P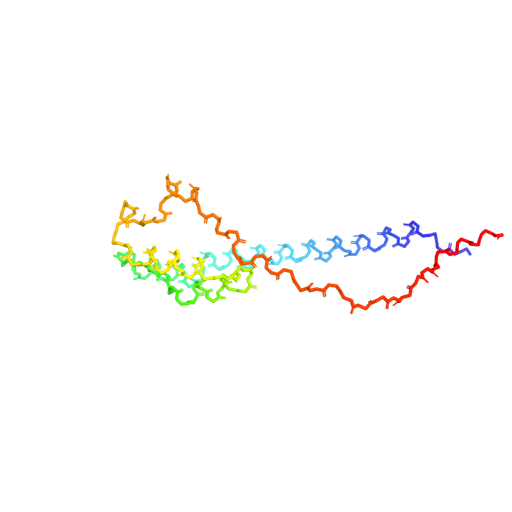rotein AF-A0AAE0EJX0-F1 (afdb_monomer_lite)

Organism: NCBI:txid43782

Sequence (123 aa):
MDASKWQFYRARNATREMIDGAVKKQHSKLREYAAKKGLIYAIVERFPYSEHRFCVKHMYNNFKAQHRGLLLKQILWGSAKAITEQNNPNNSRQANNHYDEDDQKLPDNKTSEVNGRIEEVES

pLDDT: mean 75.7, std 22.61, range [30.55, 95.94]

Radius of gyration: 25.67 Å; chains: 1; bounding box: 73×38×54 Å

Secondary structure (DSSP, 8-state):
-PPPHHHHHHHHHHHHHHHHHHHHHHHHHHHHHHHHHSHHHHHHHH-TTSPP---HHHHHHHHHTT---HHHHHHHHHHHH-SSGGG-TT-TTS-SS---GGG--PPPP--------------

Foldseek 3Di:
DDDDPVNVVVVVVVVVCVVVVVVVVVVVVVVVCCVCPNPVNVCCVVPVPDDDDDDLVVVCVVCCVPDPDPVVVCLSVQQVPQPDLVSRPCNPVPVPDDPDPPPPPDDDDDDDDDDDDDDDDDD

Structure (mmCIF, N/CA/C/O backbone):
data_AF-A0AAE0EJX0-F1
#
_entry.id   AF-A0AAE0EJX0-F1
#
loop_
_atom_site.group_PDB
_atom_site.id
_atom_site.type_symbol
_atom_site.label_atom_id
_atom_site.label_alt_id
_atom_site.label_comp_id
_atom_site.label_asym_id
_atom_site.label_entity_id
_atom_site.label_seq_id
_atom_site.pdbx_PDB_ins_code
_atom_site.Cartn_x
_atom_site.Cartn_y
_atom_site.Cartn_z
_atom_site.occupancy
_atom_site.B_iso_or_equiv
_atom_site.auth_seq_id
_atom_site.auth_comp_id
_atom_site.auth_asym_id
_atom_site.auth_atom_id
_atom_site.pdbx_PDB_model_num
ATOM 1 N N . MET A 1 1 ? 40.977 -16.160 -26.172 1.00 65.25 1 MET A N 1
ATOM 2 C CA . MET A 1 1 ? 40.863 -14.936 -25.355 1.00 65.25 1 MET A CA 1
ATOM 3 C C . MET A 1 1 ? 39.669 -15.135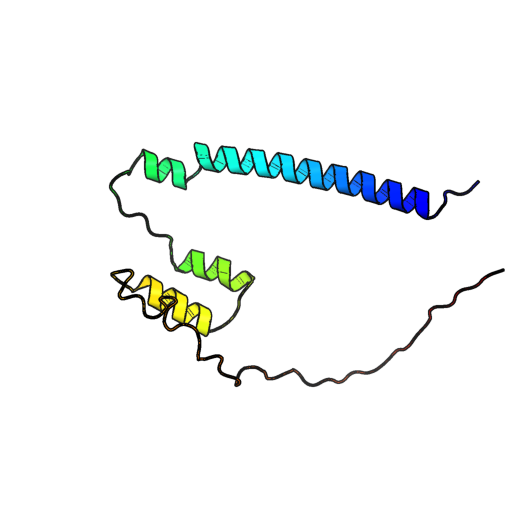 -24.451 1.00 65.25 1 MET A C 1
ATOM 5 O O . MET A 1 1 ? 38.564 -15.224 -24.973 1.00 65.25 1 MET A O 1
ATOM 9 N N . ASP A 1 2 ? 39.891 -15.275 -23.149 1.00 83.50 2 ASP A N 1
ATOM 10 C CA . ASP A 1 2 ? 38.795 -15.419 -22.193 1.00 83.50 2 ASP A CA 1
ATOM 11 C C . ASP A 1 2 ? 38.191 -14.062 -21.851 1.00 83.50 2 ASP A C 1
ATOM 13 O O . ASP A 1 2 ? 38.870 -13.031 -21.849 1.00 83.50 2 ASP A O 1
ATOM 17 N N . ALA A 1 3 ? 36.886 -14.061 -21.596 1.00 83.25 3 ALA A N 1
ATOM 18 C CA . ALA A 1 3 ? 36.181 -12.849 -21.229 1.00 83.25 3 ALA A CA 1
ATOM 19 C C . ALA A 1 3 ? 36.659 -12.348 -19.857 1.00 83.25 3 ALA A C 1
ATOM 21 O O . ALA A 1 3 ? 36.727 -13.093 -18.880 1.00 83.25 3 ALA A O 1
ATOM 22 N N . SER A 1 4 ? 36.957 -11.054 -19.773 1.00 93.44 4 SER A N 1
ATOM 23 C CA . SER A 1 4 ? 37.352 -10.404 -18.527 1.00 93.44 4 SER A CA 1
ATOM 24 C C . SER A 1 4 ? 36.198 -10.416 -17.524 1.00 93.44 4 SER A C 1
ATOM 26 O O . SER A 1 4 ? 35.030 -10.229 -17.880 1.00 93.44 4 SER A O 1
ATOM 28 N N . LYS A 1 5 ? 36.529 -10.509 -16.232 1.00 91.12 5 LYS A N 1
ATOM 29 C CA . LYS A 1 5 ? 35.597 -10.312 -15.108 1.00 91.12 5 LYS A CA 1
ATOM 30 C C . LYS A 1 5 ? 34.712 -9.070 -15.286 1.00 91.12 5 LYS A C 1
ATOM 32 O O . LYS A 1 5 ? 33.541 -9.078 -14.910 1.00 91.12 5 LYS A O 1
ATOM 37 N N . TRP A 1 6 ? 35.246 -8.015 -15.900 1.00 91.94 6 TRP A N 1
ATOM 38 C CA . TRP A 1 6 ? 34.506 -6.783 -16.158 1.00 91.94 6 TRP A CA 1
ATOM 39 C C . TRP A 1 6 ? 33.444 -6.927 -17.261 1.00 91.94 6 TRP A C 1
ATOM 41 O O . TRP A 1 6 ? 32.360 -6.352 -17.159 1.00 91.94 6 TRP A O 1
ATOM 51 N N . GLN A 1 7 ? 33.703 -7.745 -18.285 1.00 93.12 7 GLN A N 1
ATOM 52 C CA . GLN A 1 7 ? 32.710 -8.075 -19.312 1.00 93.12 7 GLN A CA 1
ATOM 53 C C . GLN A 1 7 ? 31.557 -8.884 -18.708 1.00 93.12 7 GLN A C 1
ATOM 55 O O . GLN A 1 7 ? 30.396 -8.556 -18.955 1.00 93.12 7 GLN A O 1
ATOM 60 N N . PHE A 1 8 ? 31.859 -9.852 -17.835 1.00 94.31 8 PHE A N 1
ATOM 61 C CA . PHE A 1 8 ? 30.837 -10.586 -17.081 1.00 94.31 8 PHE A CA 1
ATOM 62 C C . PHE A 1 8 ? 30.021 -9.675 -16.158 1.00 94.31 8 PHE A C 1
ATOM 64 O O . PHE A 1 8 ? 28.793 -9.763 -16.128 1.00 94.31 8 PHE A O 1
ATOM 71 N N . TYR A 1 9 ? 30.678 -8.760 -15.439 1.00 94.56 9 TYR A N 1
ATOM 72 C CA . TYR A 1 9 ? 29.998 -7.777 -14.597 1.00 94.56 9 TYR A CA 1
ATOM 73 C C . TYR A 1 9 ? 29.031 -6.902 -15.405 1.00 94.56 9 TYR A C 1
ATOM 75 O O . TYR A 1 9 ? 27.863 -6.776 -15.031 1.00 94.56 9 TYR A O 1
ATOM 83 N N . ARG A 1 10 ? 29.484 -6.344 -16.538 1.00 95.94 10 ARG A N 1
ATOM 84 C CA . ARG A 1 10 ? 28.630 -5.530 -17.415 1.00 95.94 10 ARG A CA 1
ATOM 85 C C . ARG A 1 10 ? 27.457 -6.323 -17.975 1.00 95.94 10 ARG A C 1
ATOM 87 O O . ARG A 1 10 ? 26.338 -5.825 -17.936 1.00 95.94 10 ARG A O 1
ATOM 94 N N . ALA A 1 11 ? 27.687 -7.549 -18.444 1.00 94.88 11 ALA A N 1
ATOM 95 C CA . ALA A 1 11 ? 26.624 -8.406 -18.963 1.00 94.88 11 ALA A CA 1
ATOM 96 C C . ALA A 1 11 ? 25.556 -8.706 -17.893 1.00 94.88 11 ALA A C 1
ATOM 98 O O . ALA A 1 11 ? 24.355 -8.593 -18.151 1.00 94.88 11 ALA A O 1
ATOM 99 N N . ARG A 1 12 ? 25.980 -9.014 -16.661 1.00 94.56 12 ARG A N 1
ATOM 100 C CA . ARG A 1 12 ? 25.071 -9.246 -15.529 1.00 94.56 12 ARG A CA 1
ATOM 101 C C . ARG A 1 12 ? 24.290 -7.990 -15.135 1.00 94.56 12 ARG A C 1
ATOM 103 O O . ARG A 1 12 ? 23.103 -8.075 -14.841 1.00 94.56 12 ARG A O 1
ATOM 110 N N . ASN A 1 13 ? 24.930 -6.824 -15.117 1.00 95.31 13 ASN A N 1
ATOM 111 C CA . ASN A 1 13 ? 24.236 -5.587 -14.766 1.00 95.31 13 ASN A CA 1
ATOM 112 C C . ASN A 1 13 ? 23.260 -5.146 -15.861 1.00 95.31 13 ASN A C 1
ATOM 114 O O . ASN A 1 13 ? 22.144 -4.761 -15.537 1.00 95.31 13 ASN A O 1
ATOM 118 N N . ALA A 1 14 ? 23.627 -5.275 -17.138 1.00 95.38 14 ALA A N 1
ATOM 119 C CA . ALA A 1 14 ? 22.739 -4.941 -18.248 1.00 95.38 14 ALA A CA 1
ATOM 120 C C . ALA A 1 14 ? 21.473 -5.815 -18.243 1.00 95.38 14 ALA A C 1
ATOM 122 O O . ALA A 1 14 ? 20.361 -5.306 -18.357 1.00 95.38 14 ALA A O 1
ATOM 123 N N . THR A 1 15 ? 21.623 -7.128 -18.043 1.00 93.00 15 THR A N 1
ATOM 124 C CA . THR A 1 15 ? 20.474 -8.044 -17.921 1.00 93.00 15 THR A CA 1
ATOM 125 C C . THR A 1 15 ? 19.614 -7.719 -16.701 1.00 93.00 15 THR A C 1
ATOM 127 O O . THR A 1 15 ? 18.388 -7.682 -16.813 1.00 93.00 15 THR A O 1
ATOM 130 N N . ARG A 1 16 ? 20.232 -7.398 -15.557 1.00 94.12 16 ARG A N 1
ATOM 131 C CA . ARG A 1 16 ? 19.513 -6.938 -14.362 1.00 94.12 16 ARG A CA 1
ATOM 132 C C . ARG A 1 16 ? 18.711 -5.665 -14.626 1.00 94.12 16 ARG A C 1
ATOM 134 O O . ARG A 1 16 ? 17.539 -5.618 -14.280 1.00 94.12 16 ARG A O 1
ATOM 141 N N . GLU A 1 17 ? 19.301 -4.663 -15.268 1.00 93.75 17 GLU A N 1
ATOM 142 C CA . GLU A 1 17 ? 18.612 -3.414 -15.612 1.00 93.75 17 GLU A CA 1
ATOM 143 C C . GLU A 1 17 ? 17.440 -3.641 -16.569 1.00 93.75 17 GLU A C 1
ATOM 145 O O . GLU A 1 17 ? 16.384 -3.028 -16.406 1.00 93.75 17 GLU A O 1
ATOM 150 N N . MET A 1 18 ? 17.588 -4.548 -17.538 1.00 93.38 18 MET A N 1
ATOM 151 C CA . MET A 1 18 ? 16.502 -4.922 -18.447 1.00 93.38 18 MET A CA 1
ATOM 152 C C . MET A 1 18 ? 15.338 -5.577 -17.697 1.00 93.38 18 MET A C 1
ATOM 154 O O . MET A 1 18 ? 14.184 -5.198 -17.915 1.00 93.38 18 MET A O 1
ATOM 158 N N . ILE A 1 19 ? 15.630 -6.518 -16.794 1.00 92.75 19 ILE A N 1
ATOM 159 C CA . ILE A 1 19 ? 14.621 -7.198 -15.972 1.00 92.75 19 ILE A CA 1
ATOM 160 C C . ILE A 1 19 ? 13.950 -6.197 -15.027 1.00 92.75 19 ILE A C 1
ATOM 162 O O . ILE A 1 19 ? 12.728 -6.051 -15.053 1.00 92.75 19 ILE A O 1
ATOM 166 N N . ASP A 1 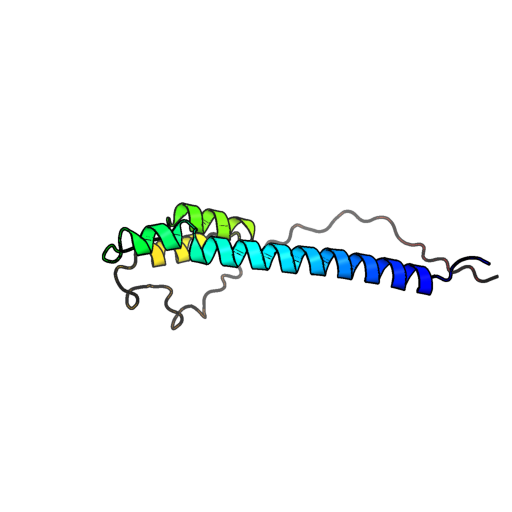20 ? 14.733 -5.450 -14.249 1.00 92.25 20 ASP A N 1
ATOM 167 C CA . ASP A 1 20 ? 14.224 -4.471 -13.285 1.00 92.25 20 ASP A CA 1
ATOM 168 C C . ASP A 1 20 ? 13.409 -3.377 -13.993 1.00 92.25 20 ASP A C 1
ATOM 170 O O . ASP A 1 20 ? 12.346 -2.965 -13.519 1.00 92.25 20 ASP A O 1
ATOM 174 N N . GLY A 1 21 ? 13.866 -2.920 -15.161 1.00 90.75 21 GLY A N 1
ATOM 175 C CA . GLY A 1 21 ? 13.158 -1.961 -16.002 1.00 90.75 21 GLY A CA 1
ATOM 176 C C . GLY A 1 21 ? 11.828 -2.503 -16.530 1.00 90.75 21 GLY A C 1
ATOM 177 O O . GLY A 1 21 ? 10.821 -1.788 -16.505 1.00 90.75 21 GLY A O 1
ATOM 178 N N . ALA A 1 22 ? 11.790 -3.763 -16.971 1.00 92.94 22 ALA A N 1
ATOM 179 C CA . ALA A 1 22 ? 10.561 -4.422 -17.407 1.00 92.94 22 ALA A CA 1
ATOM 180 C C . ALA A 1 22 ? 9.561 -4.584 -16.251 1.00 92.94 22 ALA A C 1
ATOM 182 O O . ALA A 1 22 ? 8.396 -4.205 -16.402 1.00 92.94 22 ALA A O 1
ATOM 183 N N . VAL A 1 23 ? 10.023 -5.035 -15.079 1.00 93.38 23 VAL A N 1
ATOM 184 C CA . VAL A 1 23 ? 9.200 -5.172 -13.865 1.00 93.38 23 VAL A CA 1
ATOM 185 C C . VAL A 1 23 ? 8.615 -3.824 -13.454 1.00 93.38 23 VAL A C 1
ATOM 187 O O . VAL A 1 23 ? 7.412 -3.721 -13.217 1.00 93.38 23 VAL A O 1
ATOM 190 N N . LYS A 1 24 ? 9.425 -2.757 -13.434 1.00 91.31 24 LYS A N 1
ATOM 191 C CA . LYS A 1 24 ? 8.948 -1.398 -13.124 1.00 91.31 24 LYS A CA 1
ATOM 192 C C . LYS A 1 24 ? 7.852 -0.945 -14.090 1.00 91.31 24 LYS A C 1
ATOM 194 O O . LYS A 1 24 ? 6.821 -0.437 -13.646 1.00 91.31 24 LYS A O 1
ATOM 199 N N . LYS A 1 25 ? 8.032 -1.164 -15.398 1.00 93.06 25 LYS A N 1
ATOM 200 C CA . LYS A 1 25 ? 7.025 -0.825 -16.421 1.00 93.06 25 LYS A CA 1
ATOM 201 C C . LYS A 1 25 ? 5.731 -1.621 -16.235 1.00 93.06 25 LYS A C 1
ATOM 203 O O . LYS A 1 25 ? 4.649 -1.043 -16.307 1.00 93.06 25 LYS A O 1
ATOM 208 N N . GLN A 1 26 ? 5.823 -2.925 -15.982 1.00 94.06 26 GLN A N 1
ATOM 209 C CA . GLN A 1 26 ? 4.655 -3.776 -15.731 1.00 94.06 26 GLN A CA 1
ATOM 210 C C . GLN A 1 26 ? 3.914 -3.352 -14.462 1.00 94.06 26 GLN A C 1
ATOM 212 O O . GLN A 1 26 ? 2.695 -3.182 -14.484 1.00 94.06 26 GLN A O 1
ATOM 217 N N . HIS A 1 27 ? 4.648 -3.116 -13.376 1.00 94.25 27 HIS A N 1
ATOM 218 C CA . HIS A 1 27 ? 4.065 -2.696 -12.111 1.00 94.25 27 HIS A CA 1
ATOM 219 C C . HIS A 1 27 ? 3.379 -1.328 -12.228 1.00 94.25 27 HIS A C 1
ATOM 221 O O . HIS A 1 27 ? 2.281 -1.151 -11.704 1.00 94.25 27 HIS A O 1
ATOM 227 N N . SER A 1 28 ? 3.964 -0.388 -12.978 1.00 94.12 28 SER A N 1
ATOM 228 C CA . SER A 1 28 ? 3.344 0.908 -13.276 1.00 94.12 28 SER A CA 1
ATOM 229 C C . SER A 1 28 ? 2.002 0.754 -14.000 1.00 94.12 28 SER A C 1
ATOM 231 O O . SER A 1 28 ? 1.005 1.315 -13.546 1.00 94.12 28 SER A O 1
ATOM 233 N N . LYS A 1 29 ? 1.939 -0.078 -15.048 1.00 94.31 29 LYS A N 1
ATOM 234 C CA . LYS A 1 29 ? 0.685 -0.363 -15.766 1.00 94.31 29 LYS A CA 1
ATOM 235 C C . LYS A 1 29 ? -0.370 -0.995 -14.860 1.00 94.31 29 LYS A C 1
ATOM 237 O O . LYS A 1 29 ? -1.530 -0.593 -14.890 1.00 94.31 29 LYS A O 1
ATOM 242 N N . LEU A 1 30 ? 0.027 -1.965 -14.034 1.00 93.31 30 LEU A N 1
ATOM 243 C CA . LEU A 1 30 ? -0.889 -2.623 -13.103 1.00 93.31 30 LEU A CA 1
ATOM 244 C C . LEU A 1 30 ? -1.442 -1.637 -12.065 1.00 93.31 30 LEU A C 1
ATOM 246 O O . LEU A 1 30 ? -2.636 -1.656 -11.775 1.00 93.31 30 LEU A O 1
ATOM 250 N N . ARG A 1 31 ? -0.591 -0.749 -11.535 1.00 92.19 31 ARG A N 1
ATOM 251 C CA . ARG A 1 31 ? -0.996 0.312 -10.601 1.00 92.19 31 ARG A CA 1
ATOM 252 C C . ARG A 1 31 ? -1.983 1.278 -11.240 1.00 92.19 31 ARG A C 1
ATOM 254 O O . ARG A 1 31 ? -2.990 1.598 -10.616 1.00 92.19 31 ARG A O 1
ATOM 261 N N . GLU A 1 32 ? -1.726 1.708 -12.471 1.00 94.25 32 GLU A N 1
ATOM 262 C CA . GLU A 1 32 ? -2.635 2.588 -13.207 1.00 94.25 32 GLU A CA 1
ATOM 263 C C . GLU A 1 32 ? -3.995 1.920 -13.452 1.00 94.25 32 GLU A C 1
ATOM 265 O O . GLU A 1 32 ? -5.042 2.526 -13.219 1.00 94.25 32 GLU A O 1
ATOM 270 N N . TYR A 1 33 ? -3.992 0.649 -13.857 1.00 93.12 33 TYR A N 1
ATOM 271 C CA . TYR A 1 33 ? -5.218 -0.120 -14.037 1.00 93.12 33 TYR A CA 1
ATOM 272 C C . TYR A 1 33 ? -6.002 -0.250 -12.726 1.00 93.12 33 TYR A C 1
ATOM 274 O O . TYR A 1 33 ? -7.189 0.064 -12.686 1.00 93.12 33 TYR A O 1
ATOM 282 N N . ALA A 1 34 ? -5.345 -0.647 -11.632 1.00 92.69 34 ALA A N 1
ATOM 283 C CA . ALA A 1 34 ? -5.981 -0.770 -10.323 1.00 92.69 34 ALA A CA 1
ATOM 284 C C . ALA A 1 34 ? -6.542 0.570 -9.814 1.00 92.69 34 ALA A C 1
ATOM 286 O O . ALA A 1 34 ? -7.591 0.588 -9.174 1.00 92.69 34 ALA A O 1
ATOM 287 N N . ALA A 1 35 ? -5.899 1.695 -10.133 1.00 89.94 35 ALA A N 1
ATOM 288 C CA . ALA A 1 35 ? -6.410 3.018 -9.784 1.00 89.94 35 ALA A CA 1
ATOM 289 C C . ALA A 1 35 ? -7.686 3.390 -10.561 1.00 89.94 35 ALA A C 1
ATOM 291 O O . ALA A 1 35 ? -8.551 4.067 -10.016 1.00 89.94 35 ALA A O 1
ATOM 292 N N . LYS A 1 36 ? -7.818 2.942 -11.817 1.00 91.88 36 LYS A N 1
ATOM 293 C CA . LYS A 1 36 ? -8.956 3.270 -12.699 1.00 91.88 36 LYS A CA 1
ATOM 294 C C . LYS A 1 36 ? -10.084 2.237 -12.692 1.00 91.88 36 LYS A C 1
ATOM 296 O O . LYS A 1 36 ? -11.182 2.540 -13.144 1.00 91.88 36 LYS A O 1
ATOM 301 N N . LYS A 1 37 ? -9.791 0.993 -12.310 1.00 92.00 37 LYS A N 1
ATOM 302 C CA . LYS A 1 37 ? -10.688 -0.171 -12.447 1.00 92.00 37 LYS A CA 1
ATOM 303 C C . LYS A 1 37 ? -10.645 -1.121 -11.247 1.00 92.00 37 LYS A C 1
ATOM 305 O O . LYS A 1 37 ? -11.277 -2.171 -11.275 1.00 92.00 37 LYS A O 1
ATOM 310 N N . GLY A 1 38 ? -9.872 -0.800 -10.212 1.00 92.12 38 GLY A N 1
ATOM 311 C CA . GLY A 1 38 ? -9.747 -1.636 -9.022 1.00 92.12 38 GLY A CA 1
ATOM 312 C C . GLY A 1 38 ? -10.896 -1.460 -8.034 1.00 92.12 38 GLY A C 1
ATOM 313 O O . GLY A 1 38 ? -11.770 -0.610 -8.188 1.00 92.12 38 GLY A O 1
ATOM 314 N N . LEU A 1 39 ? -10.856 -2.265 -6.972 1.00 90.38 39 LEU A N 1
ATOM 315 C CA . LEU A 1 39 ? -11.914 -2.333 -5.964 1.00 90.38 39 LEU A CA 1
ATOM 316 C C . LEU A 1 39 ? -12.192 -0.979 -5.295 1.00 90.38 39 LEU A C 1
ATOM 318 O O . LEU A 1 39 ? -13.348 -0.605 -5.141 1.00 90.38 39 LEU A O 1
ATOM 322 N N . ILE A 1 40 ? -11.144 -0.231 -4.933 1.00 90.81 40 ILE A N 1
ATOM 323 C CA . ILE A 1 40 ? -11.293 1.091 -4.303 1.00 90.81 40 ILE A CA 1
ATOM 324 C C . ILE A 1 40 ? -12.036 2.046 -5.241 1.00 90.81 40 ILE A C 1
ATOM 326 O O . ILE A 1 40 ? -12.970 2.714 -4.811 1.00 90.81 40 ILE A O 1
ATOM 330 N N . TYR A 1 41 ? -11.661 2.067 -6.523 1.00 93.50 41 TYR A N 1
ATOM 331 C CA . TYR A 1 41 ? -12.328 2.894 -7.524 1.00 93.50 41 TYR A CA 1
ATOM 332 C C . TYR A 1 41 ? -13.811 2.528 -7.649 1.00 93.50 41 TYR A C 1
ATOM 334 O O . TYR A 1 41 ? -14.665 3.399 -7.530 1.00 93.50 41 TYR A O 1
ATOM 342 N N . ALA A 1 42 ? -14.120 1.236 -7.797 1.00 94.12 42 ALA A N 1
ATOM 343 C CA . ALA A 1 42 ? -15.496 0.762 -7.934 1.00 94.12 42 ALA A CA 1
ATOM 344 C C . ALA A 1 42 ? -16.364 1.095 -6.707 1.00 94.12 42 ALA A C 1
ATOM 346 O O . ALA A 1 42 ? -17.534 1.449 -6.849 1.00 94.12 42 ALA A O 1
ATOM 347 N N . ILE A 1 43 ? -15.797 1.004 -5.501 1.00 92.56 43 ILE A N 1
ATOM 348 C CA . ILE A 1 43 ? -16.491 1.361 -4.260 1.00 92.56 43 ILE A CA 1
ATOM 349 C C . ILE A 1 43 ? -16.806 2.861 -4.228 1.00 92.56 43 ILE A C 1
ATOM 351 O O . ILE A 1 43 ? -17.945 3.228 -3.954 1.00 92.56 43 ILE A O 1
ATOM 355 N N . VAL A 1 44 ? -15.831 3.719 -4.543 1.00 92.06 44 VAL A N 1
ATOM 356 C CA . VAL A 1 44 ? -16.024 5.179 -4.560 1.00 92.06 44 VAL A CA 1
ATOM 357 C C . VAL A 1 44 ? -17.032 5.594 -5.633 1.00 92.06 44 VAL A C 1
ATOM 359 O O . VAL A 1 44 ? -17.881 6.439 -5.376 1.00 92.06 44 VAL A O 1
ATOM 362 N N . GLU A 1 45 ? -16.976 4.975 -6.813 1.00 93.94 45 GLU A N 1
ATOM 363 C CA . GLU A 1 45 ? -17.892 5.259 -7.921 1.00 93.94 45 GLU A CA 1
ATOM 364 C C . GLU A 1 45 ? -19.339 4.874 -7.584 1.00 93.94 45 GLU A C 1
ATOM 366 O O . GLU A 1 45 ? -20.268 5.635 -7.850 1.00 93.94 45 GLU A O 1
ATOM 371 N N . ARG A 1 46 ? -19.552 3.690 -6.996 1.00 94.94 46 ARG A N 1
ATOM 372 C CA . ARG A 1 46 ? -20.905 3.170 -6.738 1.00 94.94 46 ARG A CA 1
ATOM 373 C C . ARG A 1 46 ? -21.491 3.621 -5.405 1.00 94.94 46 ARG A C 1
ATOM 375 O O . ARG A 1 46 ? -22.713 3.667 -5.286 1.00 94.94 46 ARG A O 1
ATOM 382 N N . PHE A 1 47 ? -20.650 3.950 -4.428 1.00 94.62 47 PHE A N 1
ATOM 383 C CA . PHE A 1 47 ? -21.050 4.332 -3.072 1.00 94.62 47 PHE A CA 1
ATOM 384 C C . PHE A 1 47 ? -20.302 5.595 -2.601 1.00 94.62 47 PHE A C 1
ATOM 386 O O . PHE A 1 47 ? -19.560 5.548 -1.615 1.00 94.62 47 PHE A O 1
ATOM 393 N N . PRO A 1 48 ? -20.493 6.746 -3.275 1.00 93.44 48 PRO A N 1
ATOM 394 C CA . PRO A 1 48 ? -19.708 7.958 -3.021 1.00 93.44 48 PRO A CA 1
ATOM 395 C C . PRO A 1 48 ? -19.954 8.591 -1.643 1.00 93.44 48 PRO A C 1
ATOM 397 O O . PRO A 1 48 ? -19.086 9.290 -1.131 1.00 93.44 48 PRO A O 1
ATOM 400 N N . TYR A 1 49 ? -21.115 8.344 -1.032 1.00 94.38 49 TYR A N 1
ATOM 401 C CA . TYR A 1 49 ? -21.506 8.942 0.254 1.00 94.38 49 TYR A CA 1
ATOM 402 C C . TYR A 1 49 ? -21.355 7.997 1.448 1.00 94.38 49 TYR A C 1
ATOM 404 O O . TYR A 1 49 ? -21.681 8.364 2.573 1.00 94.38 49 TYR A O 1
ATOM 412 N N . SER A 1 50 ? -20.923 6.758 1.217 1.00 91.06 50 SER A N 1
ATOM 413 C CA . SER A 1 50 ? -20.719 5.796 2.299 1.00 91.06 50 SER A CA 1
ATOM 414 C C . SER A 1 50 ? -19.357 6.007 2.948 1.00 91.06 50 SER A C 1
ATOM 416 O O . SER A 1 50 ? -18.360 6.210 2.258 1.00 91.06 50 SER A O 1
ATOM 418 N N . GLU A 1 51 ? -19.297 5.919 4.277 1.00 86.31 51 GLU A N 1
ATOM 419 C CA . GLU A 1 51 ? -18.012 5.834 4.966 1.00 86.31 51 GLU A CA 1
ATOM 420 C C . GLU A 1 51 ? -17.323 4.513 4.616 1.00 86.31 51 GLU A C 1
ATOM 422 O O . GLU A 1 51 ? -17.855 3.428 4.861 1.00 86.31 51 GLU A O 1
ATOM 427 N N . HIS A 1 52 ? -16.104 4.601 4.086 1.00 85.31 52 HIS A N 1
ATOM 428 C CA . HIS A 1 52 ? -15.301 3.434 3.731 1.00 85.31 52 HIS A CA 1
ATOM 429 C C . HIS A 1 52 ? -14.227 3.201 4.787 1.00 85.31 52 HIS A C 1
ATOM 431 O O . HIS A 1 52 ? -13.364 4.048 5.010 1.00 85.31 52 HIS A O 1
ATOM 437 N N . ARG A 1 53 ? -14.257 2.032 5.437 1.00 86.06 53 ARG A N 1
ATOM 438 C CA . ARG A 1 53 ? -13.258 1.629 6.438 1.00 86.06 53 ARG A CA 1
ATOM 439 C C . ARG A 1 53 ? -12.536 0.368 5.986 1.00 86.06 53 ARG A C 1
ATOM 441 O O . ARG A 1 53 ? -13.161 -0.605 5.566 1.00 86.06 53 ARG A O 1
ATOM 448 N N . PHE A 1 54 ? -11.210 0.356 6.113 1.00 86.62 54 PHE A N 1
ATOM 449 C CA . PHE A 1 54 ? -10.441 -0.867 5.904 1.00 86.62 54 PHE A CA 1
ATOM 450 C C . PHE A 1 54 ? -10.690 -1.849 7.046 1.00 86.62 54 PHE A C 1
ATOM 452 O O . PHE A 1 54 ? -10.730 -1.481 8.221 1.00 86.62 54 PHE A O 1
ATOM 459 N N . CYS A 1 55 ? -10.815 -3.131 6.707 1.00 90.62 55 CYS A N 1
ATOM 460 C CA . CYS A 1 55 ? -10.926 -4.170 7.717 1.00 90.62 55 CYS A CA 1
ATOM 461 C C . CYS A 1 55 ? -9.623 -4.248 8.524 1.00 90.62 55 CYS A C 1
ATOM 463 O O . CYS A 1 55 ? -8.580 -4.668 8.019 1.00 90.62 55 CYS A O 1
ATOM 465 N N . VAL A 1 56 ? -9.705 -3.894 9.804 1.00 91.31 56 VAL A N 1
ATOM 466 C CA . VAL A 1 56 ? -8.567 -3.837 10.734 1.00 91.31 56 VAL A CA 1
ATOM 467 C C . VAL A 1 56 ? -7.852 -5.182 10.845 1.00 91.31 56 VAL A C 1
ATOM 469 O O . VAL A 1 56 ? -6.632 -5.225 10.958 1.00 91.31 56 VAL A O 1
ATOM 472 N N . LYS A 1 57 ? -8.588 -6.296 10.730 1.00 92.38 57 LYS A N 1
ATOM 473 C CA . LYS A 1 57 ? -8.010 -7.647 10.703 1.00 92.38 57 LYS A CA 1
ATOM 474 C C . LYS A 1 57 ? -7.079 -7.843 9.501 1.00 92.38 57 LYS A C 1
ATOM 476 O O . LYS A 1 57 ? -5.969 -8.338 9.671 1.00 92.38 57 LYS A O 1
ATOM 481 N N . HIS A 1 58 ? -7.510 -7.437 8.305 1.00 92.75 58 HIS A N 1
ATOM 482 C CA . HIS A 1 58 ? -6.675 -7.519 7.103 1.00 92.75 58 HIS A CA 1
ATOM 483 C C . HIS A 1 58 ? -5.480 -6.571 7.198 1.00 92.75 58 HIS A C 1
ATOM 485 O O . HIS A 1 58 ? -4.359 -6.967 6.896 1.00 92.75 58 HIS A O 1
ATOM 491 N N . MET A 1 59 ? -5.703 -5.355 7.700 1.00 91.81 59 MET A N 1
ATOM 492 C CA . MET A 1 59 ? -4.636 -4.382 7.919 1.00 91.81 59 MET A CA 1
ATOM 493 C C . MET A 1 59 ? -3.573 -4.917 8.891 1.00 91.81 59 MET A C 1
ATOM 495 O O . MET A 1 59 ? -2.384 -4.870 8.586 1.00 91.81 59 MET A O 1
ATOM 499 N N . TYR A 1 60 ? -3.989 -5.526 10.005 1.00 92.69 60 TYR A N 1
ATOM 500 C CA . TYR A 1 60 ? -3.086 -6.178 10.953 1.00 92.69 60 TYR A CA 1
ATOM 501 C C . TYR A 1 60 ? -2.300 -7.323 10.315 1.00 92.69 60 TYR A C 1
ATOM 503 O O . TYR A 1 60 ? -1.090 -7.401 10.496 1.00 92.69 60 TYR A O 1
ATOM 511 N N . ASN A 1 61 ? -2.964 -8.204 9.561 1.00 92.38 61 ASN A N 1
ATOM 512 C CA . ASN A 1 61 ? -2.299 -9.340 8.921 1.00 92.38 61 ASN A CA 1
ATOM 513 C C . ASN A 1 61 ? -1.231 -8.887 7.915 1.00 92.38 61 ASN A C 1
ATOM 515 O O . ASN A 1 61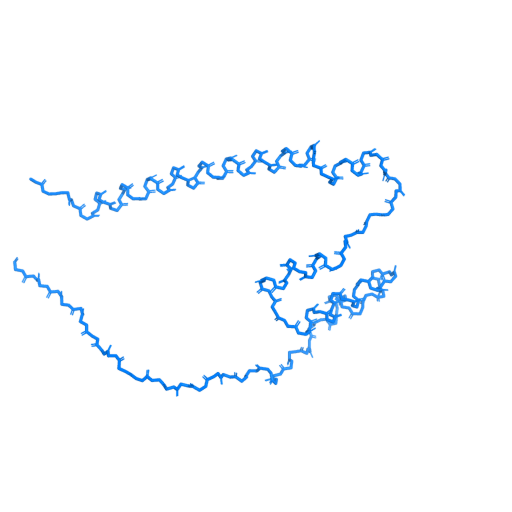 ? -0.158 -9.487 7.868 1.00 92.38 61 ASN A O 1
ATOM 519 N N . ASN A 1 62 ? -1.491 -7.802 7.177 1.00 90.50 62 ASN A N 1
ATOM 520 C CA . ASN A 1 62 ? -0.512 -7.197 6.274 1.00 90.50 62 ASN A CA 1
ATOM 521 C C . ASN A 1 62 ? 0.693 -6.643 7.044 1.00 90.50 62 ASN A C 1
ATOM 523 O O . ASN A 1 62 ? 1.833 -6.923 6.685 1.00 90.50 62 ASN A O 1
ATOM 527 N N . PHE A 1 63 ? 0.455 -5.903 8.131 1.00 88.81 63 PHE A N 1
ATOM 528 C CA . PHE A 1 63 ? 1.540 -5.339 8.933 1.00 88.81 63 PHE A CA 1
ATOM 529 C C . PHE A 1 63 ? 2.344 -6.405 9.684 1.00 88.81 63 PHE A C 1
ATOM 531 O O . PHE A 1 63 ? 3.569 -6.328 9.710 1.00 88.81 63 PHE A O 1
ATOM 538 N N . LYS A 1 64 ? 1.690 -7.442 10.222 1.00 89.50 64 LYS A N 1
ATOM 539 C CA . LYS A 1 64 ? 2.328 -8.539 10.972 1.00 89.50 64 LYS A CA 1
ATOM 540 C C . LYS A 1 64 ? 3.382 -9.290 10.152 1.00 89.50 64 LYS A C 1
ATOM 542 O O . LYS A 1 64 ? 4.298 -9.880 10.727 1.00 89.50 64 LYS A O 1
ATOM 547 N N . ALA A 1 65 ? 3.262 -9.283 8.824 1.00 88.94 65 ALA A N 1
ATOM 548 C CA . ALA A 1 65 ? 4.247 -9.897 7.941 1.00 88.94 65 ALA A CA 1
ATOM 549 C C . ALA A 1 65 ? 5.639 -9.248 8.069 1.00 88.94 65 ALA A C 1
ATOM 551 O O . ALA A 1 65 ? 6.637 -9.955 7.956 1.00 88.94 65 ALA A O 1
ATOM 552 N N . GLN A 1 66 ? 5.702 -7.940 8.344 1.00 88.31 66 GLN A N 1
ATOM 553 C CA . GLN A 1 66 ? 6.948 -7.159 8.401 1.00 88.31 66 GLN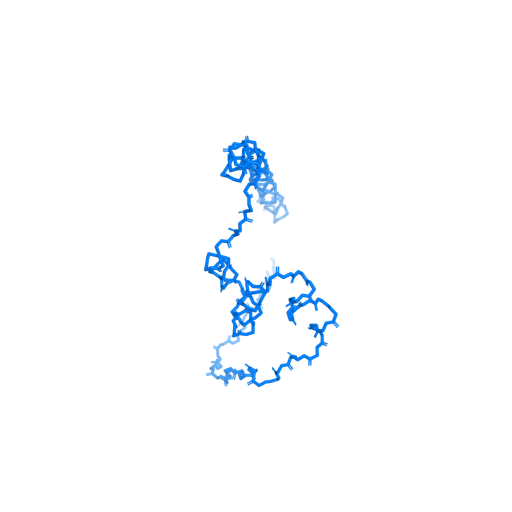 A CA 1
ATOM 554 C C . GLN A 1 66 ? 7.255 -6.614 9.803 1.00 88.31 66 GLN A C 1
ATOM 556 O O . GLN A 1 66 ? 8.414 -6.534 10.195 1.00 88.31 66 GLN A O 1
ATOM 561 N N . HIS A 1 67 ? 6.225 -6.294 10.583 1.00 84.19 67 HIS A N 1
ATOM 562 C CA . HIS A 1 67 ? 6.329 -5.727 11.922 1.00 84.19 67 HIS A CA 1
ATOM 563 C C . HIS A 1 67 ? 5.564 -6.621 12.897 1.00 84.19 67 HIS A C 1
ATOM 565 O O . HIS A 1 67 ? 4.334 -6.649 12.923 1.00 84.19 67 HIS A O 1
ATOM 571 N N . ARG A 1 68 ? 6.295 -7.404 13.690 1.00 84.12 68 ARG A N 1
ATOM 572 C CA . ARG A 1 68 ? 5.717 -8.270 14.726 1.00 84.12 68 ARG A CA 1
ATOM 573 C C . ARG A 1 68 ? 5.802 -7.548 16.067 1.00 84.12 68 ARG A C 1
ATOM 575 O O . ARG A 1 68 ? 6.791 -6.883 16.331 1.00 84.12 68 ARG A O 1
ATOM 582 N N . GLY A 1 69 ? 4.774 -7.679 16.900 1.00 87.62 69 GLY A N 1
ATOM 583 C CA . GLY A 1 69 ? 4.790 -7.108 18.247 1.00 87.62 69 GLY A CA 1
ATOM 584 C C . GLY A 1 69 ? 3.399 -6.858 18.813 1.00 87.62 69 GLY A C 1
ATOM 585 O O . GLY A 1 69 ? 2.428 -6.661 18.071 1.00 87.62 69 GLY A O 1
ATOM 586 N N . LEU A 1 70 ? 3.307 -6.878 20.143 1.00 87.00 70 LEU A N 1
ATOM 587 C CA . LEU A 1 70 ? 2.081 -6.564 20.874 1.00 87.00 70 LEU A CA 1
ATOM 588 C C . LEU A 1 70 ? 1.717 -5.081 20.733 1.00 87.00 70 LEU A C 1
ATOM 590 O O . LEU A 1 70 ? 0.548 -4.770 20.502 1.00 87.00 70 LEU A O 1
ATOM 594 N N . LEU A 1 71 ? 2.722 -4.202 20.755 1.00 87.31 71 LEU A N 1
ATOM 595 C CA . LEU A 1 71 ? 2.556 -2.758 20.613 1.00 87.31 71 LEU A CA 1
ATOM 596 C C . LEU A 1 71 ? 1.819 -2.386 19.320 1.00 87.31 71 LEU A C 1
ATOM 598 O O . LEU A 1 71 ? 0.816 -1.679 19.357 1.00 87.31 71 LEU A O 1
ATOM 602 N N . LEU A 1 72 ? 2.225 -2.948 18.175 1.00 88.75 72 LEU A N 1
ATOM 603 C CA . LEU A 1 72 ? 1.538 -2.724 16.898 1.00 88.75 72 LEU A CA 1
ATOM 604 C C . LEU A 1 72 ? 0.066 -3.140 16.958 1.00 88.75 72 LEU A C 1
ATOM 606 O O . LEU A 1 72 ? -0.807 -2.439 16.451 1.00 88.75 72 LEU A O 1
ATOM 610 N N . LYS A 1 73 ? -0.221 -4.286 17.582 1.00 89.12 73 LYS A N 1
ATOM 611 C CA . LYS A 1 73 ? -1.593 -4.771 17.750 1.00 89.12 73 LYS A CA 1
ATOM 612 C C . LYS A 1 73 ? -2.399 -3.802 18.621 1.00 89.12 73 LYS A C 1
ATOM 614 O O . LYS A 1 73 ? -3.521 -3.467 18.250 1.00 89.12 73 LYS A O 1
ATOM 619 N N . GLN A 1 74 ? -1.848 -3.356 19.748 1.00 89.31 74 GLN A N 1
ATOM 620 C CA . GLN A 1 74 ? -2.503 -2.420 20.665 1.00 89.31 74 GLN A CA 1
ATOM 621 C C . GLN A 1 74 ? -2.766 -1.068 19.998 1.00 89.31 74 GLN A C 1
ATOM 623 O O . GLN A 1 74 ? -3.903 -0.599 20.026 1.00 89.31 74 GLN A O 1
ATOM 628 N N . ILE A 1 75 ? -1.761 -0.500 19.326 1.00 88.88 75 ILE A N 1
ATOM 629 C CA . ILE A 1 75 ? -1.877 0.770 18.604 1.00 88.88 75 ILE A CA 1
ATOM 630 C C . ILE A 1 75 ? -2.960 0.666 17.529 1.00 88.88 75 ILE A C 1
ATOM 632 O O . ILE A 1 75 ? -3.897 1.462 17.501 1.00 88.88 75 ILE A O 1
ATOM 636 N N . LEU A 1 76 ? -2.890 -0.361 16.681 1.00 90.38 76 LEU A N 1
ATOM 637 C CA . LEU A 1 76 ? -3.826 -0.531 15.575 1.00 90.38 76 LEU A CA 1
ATOM 638 C C . LEU A 1 76 ? -5.273 -0.703 16.061 1.00 90.38 76 LEU A C 1
ATOM 640 O O . LEU A 1 76 ? -6.185 -0.090 15.508 1.00 90.38 76 LEU A O 1
ATOM 644 N N . TRP A 1 77 ? -5.496 -1.510 17.103 1.00 90.38 77 TRP A N 1
ATOM 645 C CA . TRP A 1 77 ? -6.832 -1.695 17.675 1.00 90.38 77 TRP A CA 1
ATOM 646 C C . TRP A 1 77 ? -7.331 -0.467 18.434 1.00 90.38 77 TRP A C 1
ATOM 648 O O . TRP A 1 77 ? -8.528 -0.188 18.385 1.00 90.38 77 TRP A O 1
ATOM 658 N N . GLY A 1 78 ? -6.446 0.265 19.112 1.00 89.75 78 GLY A N 1
ATOM 659 C CA . GLY A 1 78 ? -6.775 1.536 19.754 1.00 89.75 78 GLY A CA 1
ATOM 660 C C . GLY A 1 78 ? -7.232 2.568 18.728 1.00 89.75 78 GLY A C 1
ATOM 661 O O . GLY A 1 78 ? -8.309 3.142 18.863 1.00 89.75 78 GLY A O 1
ATOM 662 N N . SER A 1 79 ? -6.478 2.720 17.639 1.00 88.38 79 SER A N 1
ATOM 663 C CA . SER A 1 79 ? -6.825 3.637 16.551 1.00 88.38 79 SER A CA 1
ATOM 664 C C . SER A 1 79 ? -8.091 3.214 15.805 1.00 88.38 79 SER A C 1
ATOM 666 O O . SER A 1 79 ? -8.899 4.063 15.454 1.00 88.38 79 SER A O 1
ATOM 668 N N . ALA A 1 80 ? -8.325 1.913 15.617 1.00 88.00 80 ALA A N 1
ATOM 669 C CA . ALA A 1 80 ? -9.553 1.407 15.001 1.00 88.00 80 ALA A CA 1
ATOM 670 C C . ALA A 1 80 ? -10.829 1.701 15.807 1.00 88.00 80 ALA A C 1
ATOM 672 O O . ALA A 1 80 ? -11.906 1.827 15.226 1.00 88.00 80 ALA A O 1
ATOM 673 N N . LYS A 1 81 ? -10.715 1.751 17.139 1.00 86.12 81 LYS A N 1
ATOM 674 C CA . LYS A 1 81 ? -11.826 2.047 18.054 1.00 86.12 81 LYS A CA 1
ATOM 675 C C . LYS A 1 81 ? -12.062 3.545 18.239 1.00 86.12 81 LYS A C 1
ATOM 677 O O . LYS A 1 81 ? -13.113 3.922 18.751 1.00 86.12 81 LYS A O 1
ATOM 682 N N . ALA A 1 82 ? -11.104 4.386 17.858 1.00 83.69 82 ALA A N 1
ATOM 683 C CA . ALA A 1 82 ? -11.242 5.826 17.972 1.00 83.69 82 ALA A CA 1
ATOM 684 C C . ALA A 1 82 ? -12.390 6.320 17.077 1.00 83.69 82 ALA A C 1
ATOM 686 O O . ALA A 1 82 ? -12.480 5.984 15.896 1.00 83.69 82 ALA A O 1
ATOM 687 N N . ILE A 1 83 ? -13.285 7.111 17.666 1.00 71.44 83 ILE A N 1
ATOM 688 C CA . ILE A 1 83 ? -14.476 7.642 16.986 1.00 71.44 83 ILE A CA 1
ATOM 689 C C . ILE A 1 83 ? -14.123 8.913 16.197 1.00 71.44 83 ILE A C 1
ATOM 691 O O . ILE A 1 83 ? -14.733 9.195 15.171 1.00 71.44 83 ILE A O 1
ATOM 695 N N . THR A 1 84 ? -13.106 9.654 16.645 1.00 69.50 84 THR A N 1
ATOM 696 C CA . THR A 1 84 ? -12.592 10.867 15.996 1.00 69.50 84 THR A CA 1
ATOM 697 C C . THR A 1 84 ? -11.065 10.840 15.974 1.00 69.50 84 THR A C 1
ATOM 699 O O . THR A 1 84 ? -10.437 10.218 16.832 1.00 69.50 84 THR A O 1
ATOM 702 N N . GLU A 1 85 ? -10.448 11.543 15.021 1.00 67.38 85 GLU A N 1
ATOM 703 C CA . GLU A 1 85 ? -8.981 11.643 14.920 1.00 67.38 85 GLU A CA 1
ATOM 704 C C . GLU A 1 85 ? -8.342 12.273 16.171 1.00 67.38 85 GLU A C 1
ATOM 706 O O . GLU A 1 85 ? -7.225 11.924 16.554 1.00 67.38 85 GLU A O 1
ATOM 711 N N . GLN A 1 86 ? -9.075 13.162 16.848 1.00 63.47 86 GLN A N 1
ATOM 712 C CA . GLN A 1 86 ? -8.670 13.773 18.117 1.00 63.47 86 GLN A CA 1
ATOM 713 C C . GLN A 1 86 ? -8.674 12.773 19.281 1.00 63.47 86 GLN A C 1
ATOM 715 O O . GLN A 1 86 ? -7.826 12.867 20.161 1.00 63.47 86 GLN A O 1
ATOM 720 N N . ASN A 1 87 ? -9.579 11.789 19.255 1.00 59.91 87 ASN A N 1
ATOM 721 C CA . ASN A 1 87 ? -9.708 10.750 20.279 1.00 59.91 87 ASN A CA 1
ATOM 722 C C . ASN A 1 87 ? -8.850 9.507 19.984 1.00 59.91 87 ASN A C 1
ATOM 724 O O . ASN A 1 87 ? -9.021 8.479 20.639 1.00 59.91 87 ASN A O 1
ATOM 728 N N . ASN A 1 88 ? -7.954 9.555 18.990 1.00 66.00 88 ASN A N 1
ATOM 729 C CA . ASN A 1 88 ? -6.998 8.479 18.752 1.00 66.00 88 ASN A CA 1
ATOM 730 C C . ASN A 1 88 ? -5.891 8.539 19.822 1.00 66.00 88 ASN A C 1
ATOM 732 O O . ASN A 1 88 ? -5.077 9.464 19.772 1.00 66.00 88 ASN A O 1
ATOM 736 N N . PRO A 1 89 ? -5.796 7.556 20.742 1.00 57.81 89 PRO A N 1
ATOM 737 C CA . PRO A 1 89 ? -4.776 7.555 21.797 1.00 57.81 89 PRO A CA 1
ATOM 738 C C . PRO A 1 89 ? -3.341 7.467 21.250 1.00 57.81 89 PRO A C 1
ATOM 740 O O . PRO A 1 89 ? -2.391 7.682 21.990 1.00 57.81 89 PRO A O 1
ATOM 743 N N . ASN A 1 90 ? -3.179 7.191 19.950 1.00 61.34 90 ASN A N 1
ATOM 744 C CA . ASN A 1 90 ? -1.890 7.090 19.266 1.00 61.34 90 ASN A CA 1
ATOM 745 C C . ASN A 1 90 ? -1.635 8.254 18.288 1.00 61.34 90 ASN A C 1
ATOM 747 O O . ASN A 1 90 ? -0.809 8.127 17.383 1.00 61.34 90 ASN A O 1
ATOM 751 N N . ASN A 1 91 ? -2.368 9.371 18.408 1.00 57.31 91 ASN A N 1
ATOM 752 C CA . ASN A 1 91 ? -2.076 10.592 17.655 1.00 57.31 91 ASN A CA 1
ATOM 753 C C . ASN A 1 91 ? -0.632 11.038 17.960 1.00 57.31 91 ASN A C 1
ATOM 755 O O . ASN A 1 91 ? -0.203 11.060 19.115 1.00 57.31 91 ASN A O 1
ATOM 759 N N . SER A 1 92 ? 0.118 11.390 16.914 1.00 47.97 92 SER A N 1
ATOM 760 C CA . SER A 1 92 ? 1.572 11.611 16.864 1.00 47.97 92 SER A CA 1
ATOM 761 C C . SER A 1 92 ? 2.142 12.636 17.856 1.00 47.97 92 SER A C 1
ATOM 763 O O . SER A 1 92 ? 3.353 12.824 17.909 1.00 47.97 92 SER A O 1
ATOM 765 N N . ARG A 1 93 ? 1.302 13.292 18.661 1.00 49.44 93 ARG A N 1
ATOM 766 C CA . ARG A 1 93 ? 1.718 14.158 19.769 1.00 49.44 93 ARG A CA 1
ATOM 767 C C . ARG A 1 93 ? 2.177 13.399 21.020 1.00 49.44 93 ARG A C 1
ATOM 769 O O . ARG A 1 93 ? 2.883 13.996 21.821 1.00 49.44 93 ARG A O 1
ATOM 776 N N . GLN A 1 94 ? 1.804 12.127 21.197 1.00 47.62 94 GLN A N 1
ATOM 777 C CA . GLN A 1 94 ? 2.141 11.340 22.401 1.00 47.62 94 GLN A CA 1
ATOM 778 C C . GLN A 1 94 ? 2.895 10.024 22.118 1.00 47.62 94 GLN A C 1
ATOM 780 O O . GLN A 1 94 ? 3.242 9.311 23.049 1.00 47.62 94 GLN A O 1
ATOM 785 N N . ALA A 1 95 ? 3.192 9.699 20.853 1.00 46.47 95 ALA A N 1
ATOM 786 C CA . ALA A 1 95 ? 3.794 8.413 20.466 1.00 46.47 95 ALA A CA 1
ATOM 787 C C . ALA A 1 95 ? 5.329 8.327 20.622 1.00 46.47 95 ALA A C 1
ATOM 789 O O . ALA A 1 95 ? 5.920 7.295 20.314 1.00 46.47 95 ALA A O 1
ATOM 790 N N . ASN A 1 96 ? 5.981 9.383 21.111 1.00 43.19 96 ASN A N 1
ATOM 791 C CA . ASN A 1 96 ? 7.372 9.325 21.551 1.00 43.19 96 A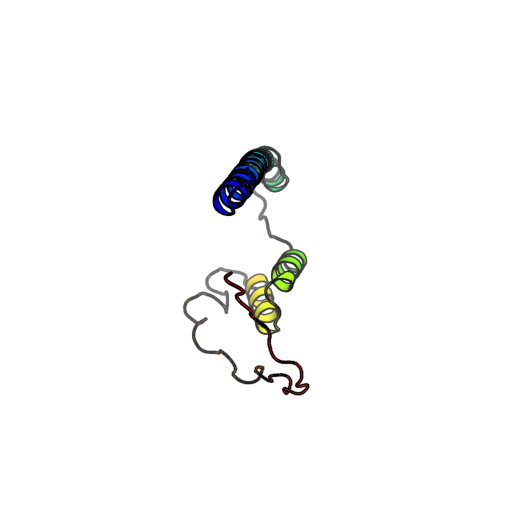SN A CA 1
ATOM 792 C C . ASN A 1 96 ? 7.330 9.268 23.077 1.00 43.19 96 ASN A C 1
ATOM 794 O O . ASN A 1 96 ? 6.940 10.282 23.647 1.00 43.19 96 ASN A O 1
ATOM 798 N N . ASN A 1 97 ? 7.634 8.113 23.692 1.00 43.91 97 ASN A N 1
ATOM 799 C CA . ASN A 1 97 ? 8.133 7.927 25.081 1.00 43.91 97 ASN A CA 1
ATOM 800 C C . ASN A 1 97 ? 7.752 6.574 25.734 1.00 43.91 97 ASN A C 1
ATOM 802 O O . ASN A 1 97 ? 7.650 6.496 26.957 1.00 43.91 97 ASN A O 1
ATOM 806 N N . HIS A 1 98 ? 7.573 5.485 24.979 1.00 47.34 98 HIS A N 1
ATOM 807 C CA . HIS A 1 98 ? 7.576 4.150 25.598 1.00 47.34 98 HIS A CA 1
ATOM 808 C C . HIS A 1 98 ? 8.095 3.092 24.623 1.00 47.34 98 HIS A C 1
ATOM 810 O O . HIS A 1 98 ? 7.341 2.349 23.999 1.00 47.34 98 HIS A O 1
ATOM 816 N N . TYR A 1 99 ? 9.413 3.091 24.427 1.00 38.72 99 TYR A N 1
ATOM 817 C CA . TYR A 1 99 ? 10.103 1.861 24.064 1.00 38.72 99 TYR A CA 1
ATOM 818 C C . TYR A 1 99 ? 10.366 1.139 25.384 1.00 38.72 99 TYR A C 1
ATOM 820 O O . TYR A 1 99 ? 11.230 1.570 26.142 1.00 38.72 99 TYR A O 1
ATOM 828 N N . ASP A 1 100 ? 9.580 0.109 25.683 1.00 39.69 100 ASP A N 1
ATOM 829 C CA . ASP A 1 100 ? 9.861 -0.789 26.801 1.00 39.69 100 ASP A CA 1
ATOM 830 C C . ASP A 1 100 ? 11.094 -1.630 26.445 1.00 39.69 100 ASP A C 1
ATOM 832 O O . ASP A 1 100 ? 11.100 -2.351 25.445 1.00 39.69 100 ASP A O 1
ATOM 836 N N . GLU A 1 101 ? 12.154 -1.512 27.244 1.00 48.19 101 GLU A N 1
ATOM 837 C CA . GLU A 1 101 ? 13.440 -2.206 27.065 1.00 48.19 101 GLU A CA 1
ATOM 838 C C . GLU A 1 101 ? 13.366 -3.728 27.334 1.00 48.19 101 GLU A C 1
ATOM 840 O O . GLU A 1 101 ? 14.364 -4.434 27.189 1.00 48.19 101 GLU A O 1
ATOM 845 N N . ASP A 1 102 ? 12.191 -4.274 27.658 1.00 40.41 102 ASP A N 1
ATOM 846 C CA . ASP A 1 102 ? 12.065 -5.622 28.227 1.00 40.41 102 ASP A CA 1
ATOM 847 C C . ASP A 1 102 ? 12.002 -6.775 27.202 1.00 40.41 102 ASP A C 1
ATOM 849 O O . ASP A 1 102 ? 12.163 -7.938 27.577 1.00 40.41 102 ASP A O 1
ATOM 853 N N . ASP A 1 103 ? 11.847 -6.497 25.902 1.00 49.03 103 ASP A N 1
ATOM 854 C CA . ASP A 1 103 ? 11.758 -7.545 24.865 1.00 49.03 103 ASP A CA 1
ATOM 855 C C . ASP A 1 103 ? 13.093 -7.839 24.143 1.00 49.03 103 ASP A C 1
ATOM 857 O O . ASP A 1 103 ? 13.161 -8.705 23.263 1.00 49.03 103 ASP A O 1
ATOM 861 N N . GLN A 1 104 ? 14.199 -7.198 24.542 1.00 48.31 104 GLN A N 1
ATOM 862 C CA . GLN A 1 104 ? 15.541 -7.489 24.021 1.00 48.31 104 GLN A CA 1
ATOM 863 C C . GLN A 1 104 ? 16.181 -8.701 24.728 1.00 48.31 104 GLN A C 1
ATOM 865 O O . GLN A 1 104 ? 17.307 -8.627 25.221 1.00 48.31 104 GLN A O 1
ATOM 870 N N . LYS A 1 105 ? 15.517 -9.863 24.755 1.00 42.44 105 LYS A N 1
ATOM 871 C CA . LYS A 1 105 ? 16.223 -11.110 25.088 1.00 42.44 105 LYS A CA 1
ATOM 872 C C . LYS A 1 105 ? 16.873 -11.666 23.820 1.00 42.44 105 LYS A C 1
ATOM 874 O O . LYS A 1 105 ? 16.243 -12.385 23.045 1.00 42.44 105 LYS A O 1
ATOM 879 N N . LEU A 1 106 ? 18.137 -11.289 23.594 1.00 40.53 106 LEU A N 1
ATOM 880 C CA . LEU A 1 106 ? 19.017 -11.962 22.630 1.00 40.53 106 LEU A CA 1
ATOM 881 C C . LEU A 1 106 ? 18.987 -13.482 22.896 1.00 40.53 106 LEU A C 1
ATOM 883 O O . LEU A 1 106 ? 19.126 -13.879 24.054 1.00 40.53 106 LEU A O 1
ATOM 887 N N . PRO A 1 107 ? 18.860 -14.349 21.877 1.00 40.97 107 PRO A N 1
ATOM 888 C CA . PRO A 1 107 ? 19.240 -15.742 22.047 1.00 40.97 107 PRO A CA 1
ATOM 889 C C . PRO A 1 107 ? 20.764 -15.836 22.195 1.00 40.97 107 PRO A C 1
ATOM 891 O O . PRO A 1 107 ? 21.516 -15.274 21.394 1.00 40.97 107 PRO A O 1
ATOM 894 N N . ASP A 1 108 ? 21.197 -16.542 23.237 1.00 38.00 108 ASP A N 1
ATOM 895 C CA . ASP A 1 108 ? 22.595 -16.791 23.564 1.00 38.00 108 ASP A CA 1
ATOM 896 C C . ASP A 1 108 ? 23.368 -17.388 22.376 1.00 38.00 108 ASP A C 1
ATOM 898 O O . ASP A 1 108 ? 22.967 -18.374 21.754 1.00 38.00 108 ASP A O 1
ATOM 902 N N . ASN A 1 109 ? 24.525 -16.795 22.087 1.00 39.47 109 ASN A N 1
ATOM 903 C CA . ASN A 1 109 ? 25.560 -17.380 21.244 1.00 39.47 109 ASN A CA 1
ATOM 904 C C . ASN A 1 109 ? 26.046 -18.703 21.859 1.00 39.47 109 ASN A C 1
ATOM 906 O O . ASN A 1 109 ? 26.532 -18.688 22.991 1.00 39.47 109 ASN A O 1
ATOM 910 N N . LYS A 1 110 ? 25.986 -19.800 21.088 1.00 36.88 110 LYS A N 1
ATOM 911 C CA . LYS A 1 110 ? 27.074 -20.790 20.940 1.00 36.88 110 LYS A CA 1
ATOM 912 C C . LYS A 1 110 ? 26.710 -21.859 19.907 1.00 36.88 110 LYS A C 1
ATOM 914 O O . LYS A 1 110 ? 26.001 -22.808 20.214 1.00 36.88 110 LYS A O 1
ATOM 919 N N . THR A 1 111 ? 27.301 -21.780 18.720 1.00 30.55 111 THR A N 1
ATOM 920 C CA . THR A 1 111 ? 28.255 -22.820 18.301 1.00 30.55 111 THR A CA 1
ATOM 921 C C . THR A 1 111 ? 29.261 -22.192 17.341 1.00 30.55 111 THR A C 1
ATOM 923 O O . THR A 1 111 ? 28.915 -21.646 16.298 1.00 30.55 111 THR A O 1
ATOM 926 N N . SER A 1 112 ? 30.506 -22.205 17.794 1.00 34.94 112 SER A N 1
ATOM 927 C CA . SER A 1 112 ? 31.738 -21.959 17.062 1.00 34.94 112 SER A CA 1
ATOM 928 C C . SER A 1 112 ? 31.960 -22.967 15.927 1.00 34.94 112 SER A C 1
ATOM 930 O O . SER A 1 112 ? 31.337 -24.023 15.924 1.00 34.94 112 SER A O 1
ATOM 932 N N . GLU A 1 113 ? 32.955 -22.648 15.083 1.00 35.22 113 GLU A N 1
ATOM 933 C CA . GLU A 1 113 ? 33.619 -23.474 14.048 1.00 35.22 113 GLU A CA 1
ATOM 934 C C . GLU A 1 113 ? 32.979 -23.317 12.647 1.00 35.22 113 GLU A C 1
ATOM 936 O O . GLU A 1 113 ? 31.808 -23.598 12.454 1.00 35.22 113 GLU A O 1
ATOM 941 N N . VAL A 1 114 ? 33.637 -22.806 11.595 1.00 35.75 114 VAL A N 1
ATOM 942 C CA . VAL A 1 114 ? 35.040 -22.945 11.166 1.00 35.75 114 VAL A CA 1
ATOM 943 C C . VAL A 1 114 ? 35.501 -21.698 10.381 1.00 35.75 114 VAL A C 1
ATOM 945 O O . VAL A 1 114 ? 34.785 -21.164 9.536 1.00 35.75 114 VAL A O 1
ATOM 948 N N . ASN A 1 115 ? 36.730 -21.261 10.661 1.00 30.75 115 ASN A N 1
ATOM 949 C CA . ASN A 1 115 ? 37.473 -20.209 9.964 1.00 30.75 115 ASN A CA 1
ATOM 950 C C . ASN A 1 115 ? 37.865 -20.584 8.517 1.00 30.75 115 ASN A C 1
ATOM 952 O O . ASN A 1 115 ? 38.343 -21.685 8.278 1.00 30.75 115 ASN A O 1
ATOM 956 N N . GLY A 1 116 ? 37.814 -19.587 7.623 1.00 30.91 116 GLY A N 1
ATOM 957 C CA . GLY A 1 116 ? 38.928 -19.190 6.745 1.00 30.91 116 GLY A CA 1
ATOM 958 C C . GLY A 1 116 ? 39.276 -20.028 5.505 1.00 30.91 116 GLY A C 1
ATOM 959 O O . GLY A 1 116 ? 39.846 -21.104 5.624 1.00 30.91 116 GLY A O 1
ATOM 960 N N . ARG A 1 117 ? 39.104 -19.429 4.312 1.00 32.56 117 ARG A N 1
ATOM 961 C CA . ARG A 1 117 ? 40.164 -19.330 3.282 1.00 32.56 117 ARG A CA 1
ATOM 962 C C . ARG A 1 117 ? 39.766 -18.364 2.159 1.00 32.56 117 ARG A C 1
ATOM 964 O O . ARG A 1 117 ? 38.963 -18.692 1.291 1.00 32.56 117 ARG A O 1
ATOM 971 N N . ILE A 1 118 ? 40.340 -17.165 2.194 1.00 38.06 118 ILE A N 1
ATOM 972 C CA . ILE A 1 118 ? 40.671 -16.404 0.989 1.00 38.06 118 ILE A CA 1
ATOM 973 C C . ILE A 1 118 ? 42.095 -16.854 0.666 1.00 38.06 118 ILE A C 1
ATOM 975 O O . ILE A 1 118 ? 42.989 -16.616 1.471 1.00 38.06 118 ILE A O 1
ATOM 979 N N . GLU A 1 119 ? 42.296 -17.537 -0.455 1.00 36.47 119 GLU A N 1
ATOM 980 C CA . GLU A 1 119 ? 43.614 -17.633 -1.079 1.00 36.47 119 GLU A CA 1
ATOM 981 C C . GLU A 1 119 ? 43.508 -16.953 -2.444 1.00 36.47 119 GLU A C 1
ATOM 983 O O . GLU A 1 119 ? 42.839 -17.428 -3.363 1.00 36.47 119 GLU A O 1
ATOM 988 N N . GLU A 1 120 ? 44.124 -15.774 -2.513 1.00 37.03 120 GLU A N 1
ATOM 989 C CA . GLU A 1 120 ? 44.748 -15.271 -3.726 1.00 37.03 120 GLU A CA 1
ATOM 990 C C . GLU A 1 120 ? 45.822 -16.281 -4.137 1.00 37.03 120 GLU A C 1
ATOM 992 O O . GLU A 1 120 ? 46.661 -16.663 -3.323 1.00 37.03 120 GLU A O 1
ATOM 997 N N . VAL A 1 121 ? 45.803 -16.709 -5.395 1.00 36.66 121 VAL A N 1
ATOM 998 C CA . VAL A 1 121 ? 46.984 -17.285 -6.035 1.00 36.66 121 VAL A CA 1
ATOM 999 C C . VAL A 1 121 ? 47.198 -16.487 -7.307 1.00 36.66 121 VAL A C 1
ATOM 1001 O O . VAL A 1 121 ? 46.537 -16.703 -8.322 1.00 36.66 121 VAL A O 1
ATOM 1004 N N . GLU A 1 122 ? 48.090 -15.506 -7.194 1.00 38.31 122 GLU A N 1
ATOM 1005 C CA . GLU A 1 122 ? 48.891 -15.033 -8.312 1.00 38.31 122 GLU A CA 1
ATOM 1006 C C . GLU A 1 122 ? 49.889 -16.133 -8.697 1.00 38.31 122 GLU A C 1
ATOM 1008 O O . GLU A 1 122 ? 50.614 -16.671 -7.856 1.00 38.31 122 GLU A O 1
ATOM 1013 N N . SER A 1 123 ? 49.926 -16.458 -9.985 1.00 43.03 123 SER A N 1
ATOM 1014 C CA . SER A 1 123 ? 51.125 -16.816 -10.751 1.00 43.03 123 SER A CA 1
ATOM 1015 C C . SER A 1 123 ? 50.850 -16.513 -12.216 1.00 43.03 123 SER A C 1
ATOM 1017 O O . SER A 1 123 ? 49.746 -16.878 -12.685 1.00 43.03 123 SER A O 1
#